Protein AF-Q7J665-F1 (afdb_monomer_lite)

Sequence (75 aa):
HICRDVNFGWLIRNMHANGASFFFICIYLHIGRGLYYGSYLYKETWNIGVVLLLLVMMTVFVGYVLPWGQMSFWG

pLDDT: mean 95.45, std 2.71, range [81.5, 98.06]

Secondary structure (DSSP, 8-state):
-HHHHSTTHHHHHHHHHHHHHHHHHHHHHHHHHHHHTTGGGSHHHHHHHHHHHHHHHHHHHHHHHTT--HHHHH-

Radius of gyration: 16.39 Å; chains: 1; bounding box: 36×27×43 Å

Organism: NC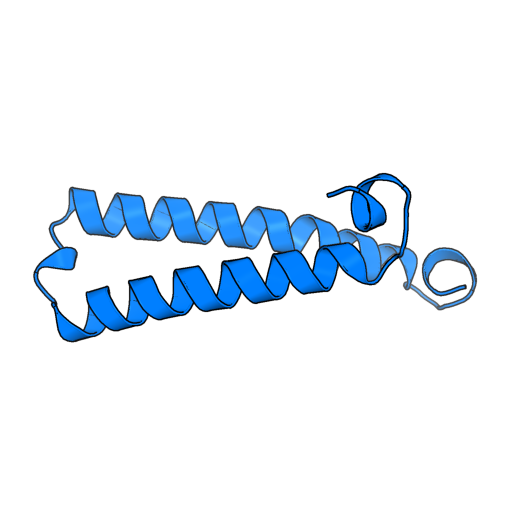BI:txid70080

InterPro domains:
  IPR005797 Cytochrome b/b6, N-terminal domain [PF00033] (1-75)
  IPR005797 Cytochrome b/b6, N-terminal domain [PS51002] (1-75)
  IPR016174 Di-haem cytochrome, transmembrane [SSF81342] (1-75)
  IPR027387 Cytochrome b/b6-like domain superfamily [G3DSA:1.20.810.10] (1-75)

Foldseek 3Di:
DQCPPDVCSVVVVVCVVVVLVVVVVVLVVVVVVCVVVVVVVVPVVVVVSVVVVVVSVVVVLVVLLVVPDPVSVVD

Structure (mmCIF, N/CA/C/O backbone):
data_AF-Q7J665-F1
#
_entry.id   AF-Q7J665-F1
#
loop_
_atom_site.group_PDB
_atom_site.id
_atom_site.type_symbol
_atom_site.label_atom_id
_atom_site.label_alt_id
_atom_site.label_comp_id
_atom_site.label_asym_id
_atom_site.label_entity_id
_atom_site.label_seq_id
_atom_site.pdbx_PDB_ins_code
_atom_site.Cartn_x
_atom_site.Cartn_y
_atom_site.Cartn_z
_atom_site.occupancy
_atom_site.B_iso_or_equiv
_atom_site.auth_seq_id
_atom_site.auth_comp_id
_atom_site.auth_asym_id
_atom_site.auth_atom_id
_atom_site.pdbx_PDB_model_num
ATOM 1 N N . HIS A 1 1 ? 13.246 1.276 -20.853 1.00 90.25 1 HIS A N 1
ATOM 2 C CA . HIS A 1 1 ? 12.822 2.673 -21.004 1.00 90.25 1 HIS A CA 1
ATOM 3 C C . HIS A 1 1 ? 12.785 3.445 -19.688 1.00 90.25 1 HIS A C 1
ATOM 5 O O . HIS A 1 1 ? 13.814 3.984 -19.322 1.00 90.25 1 HIS A O 1
ATOM 11 N N . ILE A 1 2 ? 11.699 3.438 -18.899 1.00 90.88 2 ILE A N 1
ATOM 12 C CA . ILE A 1 2 ? 11.555 4.339 -17.726 1.00 90.88 2 ILE A CA 1
ATOM 13 C C . ILE A 1 2 ? 12.729 4.261 -16.727 1.00 90.88 2 ILE A C 1
ATOM 15 O O . ILE A 1 2 ? 13.249 5.288 -16.320 1.00 90.88 2 ILE A O 1
ATOM 19 N N . CYS A 1 3 ? 13.210 3.068 -16.362 1.00 93.69 3 CYS A N 1
ATOM 20 C CA . CYS A 1 3 ? 14.351 2.958 -15.439 1.00 93.69 3 CYS A CA 1
ATOM 21 C C . CYS A 1 3 ? 15.709 3.373 -16.013 1.00 93.69 3 CYS A C 1
ATOM 23 O O . CYS A 1 3 ? 16.629 3.590 -15.234 1.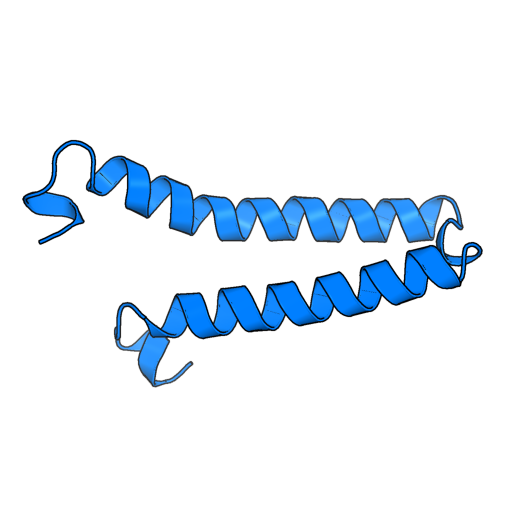00 93.69 3 CYS A O 1
ATOM 25 N N . ARG A 1 4 ? 15.881 3.350 -17.338 1.00 93.25 4 ARG A N 1
ATOM 26 C CA . ARG A 1 4 ? 17.206 3.428 -17.979 1.00 93.25 4 ARG A CA 1
ATOM 27 C C . ARG A 1 4 ? 17.418 4.735 -18.733 1.00 93.25 4 ARG A C 1
ATOM 29 O O . ARG A 1 4 ? 18.526 5.247 -18.729 1.00 93.25 4 ARG A O 1
ATOM 36 N N . ASP A 1 5 ? 16.347 5.268 -19.310 1.00 95.69 5 ASP A N 1
ATOM 37 C CA . ASP A 1 5 ? 16.408 6.319 -20.326 1.00 95.69 5 ASP A CA 1
ATOM 38 C C . ASP A 1 5 ? 15.720 7.619 -19.860 1.00 95.69 5 ASP A C 1
ATOM 40 O O . ASP A 1 5 ? 15.844 8.658 -20.499 1.00 95.69 5 ASP A O 1
ATOM 44 N N . VAL A 1 6 ? 15.006 7.588 -18.725 1.00 95.12 6 VAL A N 1
ATOM 45 C CA . VAL A 1 6 ? 14.370 8.766 -18.110 1.00 95.12 6 VAL A CA 1
ATOM 46 C C . VAL A 1 6 ? 15.196 9.227 -16.910 1.00 95.12 6 VAL A C 1
ATOM 48 O O . VAL A 1 6 ? 15.518 8.427 -16.026 1.00 95.12 6 VAL A O 1
ATOM 51 N N . ASN A 1 7 ? 15.497 10.528 -16.839 1.00 95.75 7 ASN A N 1
ATOM 52 C CA . ASN A 1 7 ? 16.212 11.135 -15.710 1.00 95.75 7 ASN A CA 1
ATOM 53 C C . ASN A 1 7 ? 15.510 10.818 -14.382 1.00 95.75 7 ASN A C 1
ATOM 55 O O . ASN A 1 7 ? 14.310 11.041 -14.241 1.00 95.75 7 ASN A O 1
ATOM 59 N N . PHE A 1 8 ? 16.257 10.278 -13.415 1.00 96.00 8 PHE A N 1
ATOM 60 C CA . PHE A 1 8 ? 15.742 9.800 -12.120 1.00 96.00 8 PHE A CA 1
ATOM 61 C C . PHE A 1 8 ? 14.608 8.758 -12.201 1.00 96.00 8 PHE A C 1
ATOM 63 O O . PHE A 1 8 ? 14.005 8.423 -11.181 1.00 96.00 8 PHE A O 1
ATOM 70 N N . GLY A 1 9 ? 14.333 8.175 -13.371 1.00 95.62 9 GLY A N 1
ATOM 71 C CA . GLY A 1 9 ? 13.239 7.217 -13.541 1.00 95.62 9 GLY A CA 1
ATOM 72 C C . GLY A 1 9 ? 13.424 5.940 -12.716 1.00 95.62 9 GLY A C 1
ATOM 73 O O . GLY A 1 9 ? 12.455 5.393 -12.187 1.00 95.62 9 GLY A O 1
ATOM 74 N N . TRP A 1 10 ? 14.674 5.502 -12.514 1.00 96.00 10 TRP A N 1
ATOM 75 C CA . TRP A 1 10 ? 14.995 4.397 -11.603 1.00 96.00 10 TRP A CA 1
ATOM 76 C C . TRP A 1 10 ? 14.612 4.720 -10.153 1.00 96.00 10 TRP A C 1
ATOM 78 O O . TRP A 1 10 ? 14.063 3.862 -9.462 1.00 96.00 10 TRP A O 1
ATOM 88 N N . LEU A 1 11 ? 14.872 5.948 -9.698 1.00 96.81 11 LEU A N 1
ATOM 89 C CA . LEU A 1 11 ? 14.592 6.380 -8.334 1.00 96.81 11 LEU A CA 1
ATOM 90 C C . LEU A 1 11 ? 13.082 6.421 -8.108 1.00 96.81 11 LEU A C 1
ATOM 92 O O . LEU A 1 11 ? 12.589 5.815 -7.161 1.00 96.81 11 LEU A O 1
ATOM 96 N N . ILE A 1 12 ? 12.347 7.054 -9.026 1.00 97.19 12 ILE A N 1
ATOM 97 C CA . ILE A 1 12 ? 10.887 7.184 -8.943 1.00 97.19 12 ILE A CA 1
ATOM 98 C C . ILE A 1 12 ? 10.216 5.806 -8.948 1.00 97.19 12 ILE A C 1
ATOM 100 O O . ILE A 1 12 ? 9.355 5.547 -8.108 1.00 97.19 12 ILE A O 1
ATOM 104 N N . ARG A 1 13 ? 10.629 4.887 -9.833 1.00 95.44 13 ARG A N 1
ATOM 105 C CA . ARG A 1 13 ? 10.027 3.544 -9.888 1.00 95.44 13 ARG A CA 1
ATOM 106 C C . ARG A 1 13 ? 10.306 2.735 -8.621 1.00 95.44 13 ARG A C 1
ATOM 108 O O . ARG A 1 13 ? 9.395 2.086 -8.115 1.00 95.44 13 ARG A O 1
ATOM 115 N N . ASN A 1 14 ? 11.538 2.760 -8.108 1.00 96.25 14 ASN A N 1
ATOM 116 C CA . ASN A 1 14 ? 11.869 2.044 -6.873 1.00 96.25 14 ASN A CA 1
ATOM 117 C C . ASN A 1 14 ? 11.143 2.643 -5.666 1.00 96.25 14 ASN A C 1
ATOM 119 O O . ASN A 1 14 ? 10.620 1.903 -4.839 1.00 96.25 14 ASN A O 1
ATOM 123 N N . MET A 1 15 ? 11.059 3.971 -5.585 1.00 97.81 15 MET A N 1
ATOM 124 C CA . MET A 1 15 ? 10.312 4.652 -4.532 1.00 97.81 15 MET A CA 1
ATOM 125 C C . MET A 1 15 ? 8.821 4.313 -4.5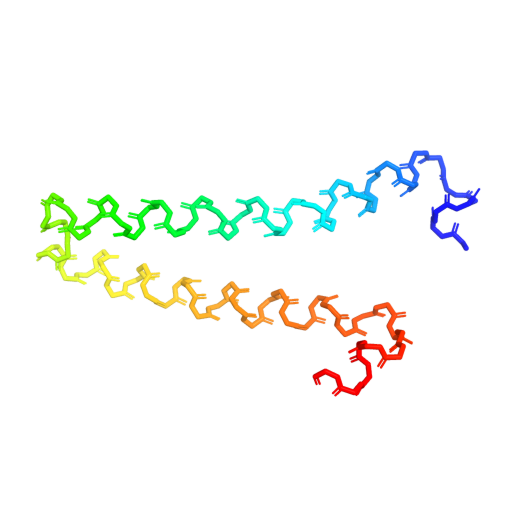89 1.00 97.81 15 MET A C 1
ATOM 127 O O . MET A 1 15 ? 8.236 4.040 -3.551 1.00 97.81 15 MET A O 1
ATOM 131 N N . HIS A 1 16 ? 8.211 4.269 -5.775 1.00 97.25 16 HIS A N 1
ATOM 132 C CA . HIS A 1 16 ? 6.803 3.898 -5.921 1.00 97.25 16 HIS A CA 1
ATOM 133 C C . HIS A 1 16 ? 6.547 2.432 -5.530 1.00 97.25 16 HIS A C 1
ATOM 135 O O . HIS A 1 16 ? 5.632 2.154 -4.757 1.00 97.25 16 HIS A O 1
ATOM 141 N N . ALA A 1 17 ? 7.390 1.501 -5.994 1.00 95.75 17 ALA A N 1
ATOM 142 C CA . ALA A 1 17 ? 7.262 0.081 -5.661 1.00 95.75 17 ALA A CA 1
ATOM 143 C C . ALA A 1 17 ? 7.450 -0.187 -4.155 1.00 95.75 17 ALA A C 1
ATOM 145 O O . ALA A 1 17 ? 6.627 -0.857 -3.539 1.00 95.75 17 ALA A O 1
ATOM 146 N N . ASN A 1 18 ? 8.489 0.385 -3.539 1.00 96.94 18 ASN A N 1
ATOM 147 C CA . ASN A 1 18 ? 8.718 0.250 -2.096 1.00 96.94 18 ASN A CA 1
ATOM 148 C C . ASN A 1 18 ? 7.696 1.047 -1.270 1.00 96.94 18 ASN A C 1
ATOM 150 O O . ASN A 1 18 ? 7.326 0.637 -0.170 1.00 96.94 18 ASN A O 1
ATOM 154 N N . GLY A 1 19 ? 7.211 2.167 -1.810 1.00 97.19 19 GLY A N 1
ATOM 155 C CA . GLY A 1 19 ? 6.170 2.993 -1.210 1.00 97.19 19 GLY A CA 1
ATOM 156 C C . GLY A 1 19 ? 4.852 2.241 -1.051 1.00 97.19 19 GLY A C 1
ATOM 157 O O . GLY A 1 19 ? 4.200 2.398 -0.022 1.00 97.19 19 GLY A O 1
ATOM 158 N N . ALA A 1 20 ? 4.499 1.360 -1.994 1.00 96.06 20 ALA A N 1
ATOM 159 C CA . ALA A 1 20 ? 3.333 0.487 -1.859 1.00 96.06 20 ALA A CA 1
ATOM 160 C C . ALA A 1 20 ? 3.444 -0.433 -0.626 1.00 96.06 20 ALA A C 1
ATOM 162 O O . ALA A 1 20 ? 2.503 -0.525 0.163 1.00 96.06 20 ALA A O 1
ATOM 163 N N . SER A 1 21 ? 4.611 -1.044 -0.393 1.00 95.12 21 SER A N 1
ATOM 164 C CA . SER A 1 21 ? 4.859 -1.872 0.799 1.00 95.12 21 SER A CA 1
ATOM 165 C C . SER A 1 21 ? 4.810 -1.057 2.094 1.00 95.12 21 SER A C 1
ATOM 167 O O . SER A 1 21 ? 4.201 -1.482 3.076 1.00 95.12 21 SER A O 1
ATOM 169 N N . PHE A 1 22 ? 5.409 0.138 2.096 1.00 96.75 22 PHE A N 1
ATOM 170 C CA . PHE A 1 22 ? 5.353 1.048 3.242 1.00 96.75 22 PHE A CA 1
ATOM 171 C C . PHE A 1 22 ? 3.915 1.459 3.578 1.00 96.75 22 PHE A C 1
ATOM 173 O O . PHE A 1 22 ? 3.529 1.480 4.746 1.00 96.75 22 PHE A O 1
ATOM 180 N N . PHE A 1 23 ? 3.092 1.706 2.560 1.00 95.69 23 PHE A N 1
ATOM 181 C CA . PHE A 1 23 ? 1.691 2.061 2.742 1.00 95.69 23 PHE A CA 1
ATOM 182 C C . PHE A 1 23 ? 0.897 0.953 3.453 1.00 95.69 23 PHE A C 1
ATOM 184 O O . PHE A 1 23 ? 0.143 1.240 4.384 1.00 95.69 23 PHE A O 1
ATOM 191 N N . PHE A 1 24 ? 1.127 -0.318 3.103 1.00 95.94 24 PHE A N 1
ATOM 192 C CA . PHE A 1 24 ? 0.524 -1.447 3.821 1.00 95.94 24 PHE A CA 1
ATOM 193 C C . PHE A 1 24 ? 1.006 -1.564 5.268 1.00 95.94 24 PHE A C 1
ATOM 195 O O . PHE A 1 24 ? 0.190 -1.820 6.152 1.00 95.94 24 PHE A O 1
ATOM 202 N N . ILE A 1 25 ? 2.293 -1.320 5.540 1.00 97.69 25 ILE A N 1
ATOM 203 C CA . ILE A 1 25 ? 2.805 -1.270 6.920 1.00 97.69 25 ILE A CA 1
ATOM 204 C C . ILE A 1 25 ? 2.045 -0.206 7.725 1.00 97.69 25 ILE A C 1
ATOM 206 O O . ILE A 1 25 ? 1.556 -0.495 8.819 1.00 97.69 25 ILE A O 1
ATOM 210 N N . CYS A 1 26 ? 1.879 1.001 7.175 1.00 98.00 26 CYS A N 1
ATOM 211 C CA . CYS A 1 26 ? 1.116 2.066 7.826 1.00 98.00 26 CYS A CA 1
ATOM 212 C C . CYS A 1 26 ? -0.343 1.670 8.078 1.00 98.00 26 CYS A C 1
ATOM 214 O O . CYS A 1 26 ? -0.855 1.912 9.171 1.00 98.00 26 CYS A O 1
ATOM 216 N N . ILE A 1 27 ? -1.004 1.045 7.101 1.00 97.75 27 ILE A N 1
ATOM 217 C CA . ILE A 1 27 ? -2.388 0.580 7.236 1.00 97.75 27 ILE A CA 1
ATOM 218 C C . ILE A 1 27 ? -2.515 -0.481 8.331 1.00 97.75 27 ILE A C 1
ATOM 220 O O . ILE A 1 27 ? -3.404 -0.374 9.175 1.00 97.75 27 ILE A O 1
ATOM 224 N N . TYR A 1 28 ? -1.632 -1.479 8.371 1.00 97.25 28 TYR A N 1
ATOM 225 C CA . TYR A 1 28 ? -1.704 -2.523 9.394 1.00 97.25 28 TYR A CA 1
ATOM 226 C C . TYR A 1 28 ? -1.466 -1.966 10.796 1.00 97.25 28 TYR A C 1
ATOM 228 O O . TYR A 1 28 ? -2.203 -2.307 11.722 1.00 97.25 28 TYR A O 1
ATOM 236 N N . LEU A 1 29 ? -0.510 -1.045 10.949 1.00 98.00 29 LEU A N 1
ATOM 237 C CA . LEU A 1 29 ? -0.312 -0.333 12.211 1.00 98.00 29 LEU A CA 1
ATOM 238 C C . LEU A 1 29 ? -1.534 0.522 12.581 1.00 98.00 29 LEU A C 1
ATOM 240 O O . LEU A 1 29 ? -1.934 0.549 13.744 1.00 98.00 29 LEU A O 1
ATOM 244 N N . HIS A 1 30 ? -2.161 1.188 11.608 1.00 97.81 30 HIS A N 1
ATOM 245 C CA . HIS A 1 30 ? -3.365 1.991 11.822 1.00 97.81 30 HIS A CA 1
ATOM 246 C C . HIS A 1 30 ? -4.555 1.140 12.295 1.00 97.81 30 HIS A C 1
ATOM 248 O O . HIS A 1 30 ? -5.217 1.504 13.269 1.00 97.81 30 HIS A O 1
ATOM 254 N N . ILE A 1 31 ? -4.788 -0.016 11.665 1.00 97.62 31 ILE A N 1
ATOM 255 C CA . ILE A 1 31 ? -5.826 -0.977 12.067 1.00 97.62 31 ILE A CA 1
ATOM 256 C C . ILE A 1 31 ? -5.516 -1.534 13.458 1.00 97.62 31 ILE A C 1
ATOM 258 O O . ILE A 1 31 ? -6.391 -1.527 14.322 1.00 97.62 31 ILE A O 1
ATOM 262 N N . GLY A 1 32 ? -4.269 -1.951 13.709 1.00 97.50 32 GLY A N 1
ATOM 263 C CA . GLY A 1 32 ? -3.834 -2.456 15.013 1.00 97.50 32 GLY A CA 1
ATOM 264 C C . GLY A 1 32 ? -4.059 -1.438 16.132 1.00 97.50 32 GLY A C 1
ATOM 265 O O . GLY A 1 32 ? -4.639 -1.771 17.165 1.00 97.50 32 GLY A O 1
ATOM 266 N N . ARG A 1 33 ? -3.708 -0.169 15.893 1.00 98.06 33 ARG A N 1
ATOM 267 C CA . ARG A 1 33 ? -4.008 0.948 16.801 1.00 98.06 33 ARG A CA 1
ATOM 268 C C . ARG A 1 33 ? -5.514 1.104 17.020 1.00 98.06 33 ARG A C 1
ATOM 270 O O . ARG A 1 33 ? -5.951 1.301 18.151 1.00 98.06 33 ARG A O 1
ATOM 277 N N . GLY A 1 34 ? -6.307 1.019 15.956 1.00 96.81 34 GLY A N 1
ATOM 278 C CA . GLY A 1 34 ? -7.762 1.128 16.034 1.00 96.81 34 GLY A CA 1
ATOM 279 C C . GLY A 1 34 ? -8.415 0.003 16.842 1.00 96.81 34 GLY A C 1
ATOM 280 O O . GLY A 1 34 ? -9.365 0.262 17.579 1.00 96.81 34 GLY A O 1
ATOM 281 N N . LEU A 1 35 ? -7.878 -1.216 16.771 1.00 97.06 35 LEU A N 1
ATOM 282 C CA . LEU A 1 35 ? -8.320 -2.344 17.593 1.00 97.06 35 LEU A CA 1
ATOM 283 C C . LEU A 1 35 ? -7.880 -2.190 19.053 1.00 97.06 35 LEU A C 1
ATOM 285 O O . LEU A 1 35 ? -8.709 -2.338 19.949 1.00 97.06 35 LEU A O 1
ATOM 289 N N . TYR A 1 36 ? -6.615 -1.829 19.291 1.00 97.69 36 TYR A N 1
ATOM 290 C CA . TYR A 1 36 ? -6.048 -1.691 20.636 1.00 97.69 36 TYR A CA 1
ATOM 291 C C . TYR A 1 36 ? -6.765 -0.626 21.481 1.00 97.69 36 TYR A C 1
ATOM 293 O O . TYR A 1 36 ? -7.060 -0.863 22.648 1.00 97.69 36 TYR A O 1
ATOM 301 N N . TYR A 1 37 ? -7.101 0.527 20.890 1.00 97.19 37 TYR A N 1
ATOM 302 C CA . TYR A 1 37 ? -7.812 1.611 21.587 1.00 97.19 37 TYR A CA 1
ATOM 303 C C . TYR A 1 37 ? -9.340 1.573 21.415 1.00 97.19 37 TYR A C 1
ATOM 305 O O . TYR A 1 37 ? -10.015 2.538 21.768 1.00 97.19 37 TYR A O 1
ATOM 313 N N . GLY A 1 38 ? -9.907 0.517 20.822 1.00 95.25 38 GLY A N 1
ATOM 314 C CA . GLY A 1 38 ? -11.357 0.425 20.613 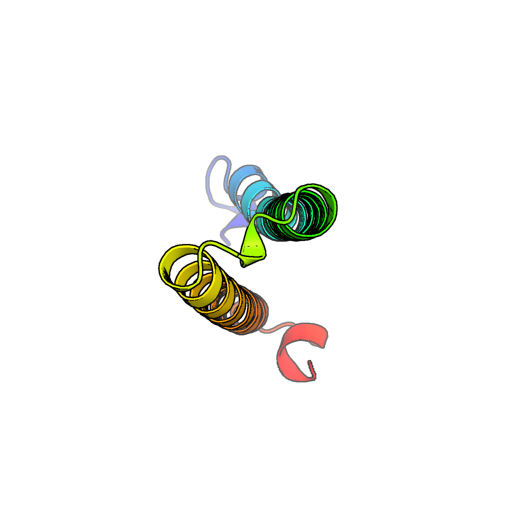1.00 95.25 38 GLY A CA 1
ATOM 315 C C . GLY A 1 38 ? -11.936 1.479 19.658 1.00 95.25 38 GLY A C 1
ATOM 316 O O . GLY A 1 38 ? -13.131 1.760 19.689 1.00 95.25 38 GLY A O 1
ATOM 317 N N . SER A 1 39 ? -11.121 2.074 18.782 1.00 94.25 39 SER A N 1
ATOM 318 C CA . SER A 1 39 ? -11.570 3.106 17.832 1.00 94.25 39 SER A CA 1
ATOM 319 C C . SER A 1 39 ? -12.575 2.580 16.796 1.00 94.25 39 SER A C 1
ATOM 321 O O . SER A 1 39 ? -13.274 3.374 16.175 1.00 94.25 39 SER A O 1
ATOM 323 N N . TYR A 1 40 ? -12.713 1.257 16.651 1.00 93.75 40 TYR A N 1
ATOM 324 C CA . TYR A 1 40 ? -13.759 0.620 15.838 1.00 93.75 40 TYR A CA 1
ATOM 325 C C . TYR A 1 40 ? -15.191 0.867 16.356 1.00 93.75 40 TYR A C 1
ATOM 327 O O . TYR A 1 40 ? -16.165 0.541 15.672 1.00 93.75 40 TYR A O 1
ATOM 335 N N . LEU A 1 41 ? -15.345 1.429 17.562 1.00 93.88 41 LEU A N 1
ATOM 336 C CA . LEU A 1 41 ? -16.635 1.891 18.081 1.00 93.88 41 LEU A CA 1
ATOM 337 C C . LEU A 1 41 ? -17.181 3.089 17.288 1.00 93.88 41 LEU A C 1
ATOM 339 O O . LEU A 1 41 ? -18.398 3.243 17.193 1.00 93.88 41 LEU A O 1
ATOM 343 N N . TYR A 1 42 ? -16.314 3.885 16.651 1.00 95.12 42 TYR A N 1
ATOM 344 C CA . TYR A 1 42 ? -16.716 4.927 15.703 1.00 95.12 42 TYR A CA 1
ATOM 345 C C . TYR A 1 42 ? -17.105 4.295 14.362 1.00 95.12 42 TYR A C 1
ATOM 347 O O . TYR A 1 42 ? -16.313 4.260 13.420 1.00 95.12 42 TYR A O 1
ATOM 355 N N . LYS A 1 43 ? -18.328 3.757 14.300 1.00 92.06 43 LYS A N 1
ATOM 356 C CA . LYS A 1 43 ? -18.800 2.882 13.216 1.00 92.06 43 LYS A CA 1
ATOM 357 C C . LYS A 1 43 ? -18.665 3.481 11.818 1.00 92.06 43 LYS A C 1
ATOM 359 O O . LYS A 1 43 ? -18.116 2.809 10.955 1.00 92.06 43 LYS A O 1
ATOM 364 N N . GLU A 1 44 ? -19.086 4.726 11.605 1.00 96.19 44 GLU A N 1
ATOM 365 C CA . GLU A 1 44 ? -18.983 5.371 10.286 1.00 96.19 44 GLU A CA 1
ATOM 366 C C . GLU A 1 44 ? -17.524 5.482 9.825 1.00 96.19 44 GLU A C 1
ATOM 368 O O . GLU A 1 44 ? -17.163 5.011 8.748 1.00 96.19 44 GLU A O 1
ATOM 373 N N . THR A 1 45 ? -16.647 6.010 10.685 1.00 96.44 45 THR A N 1
ATOM 374 C CA . THR A 1 45 ? -15.213 6.144 10.391 1.00 96.44 45 THR A CA 1
ATOM 375 C C . THR A 1 45 ? -14.547 4.788 10.174 1.00 96.44 45 THR A C 1
ATOM 377 O O . THR A 1 45 ? -13.726 4.640 9.270 1.00 96.44 45 THR A O 1
ATOM 380 N N . TRP A 1 46 ? -14.901 3.785 10.980 1.00 97.44 46 TRP A N 1
ATOM 381 C CA . TRP A 1 46 ? -14.352 2.438 10.856 1.00 97.44 46 TRP A CA 1
ATOM 382 C C . TRP A 1 46 ? -14.797 1.761 9.559 1.00 97.44 46 TRP A C 1
ATOM 384 O O . TRP A 1 46 ? -13.963 1.206 8.849 1.00 97.44 46 TRP A O 1
ATOM 394 N N . ASN A 1 47 ? -16.081 1.858 9.206 1.00 96.56 47 ASN A N 1
ATOM 395 C CA . ASN A 1 47 ? -16.620 1.304 7.964 1.00 96.56 47 ASN A CA 1
ATOM 396 C C . ASN A 1 47 ? -15.977 1.964 6.736 1.00 96.56 47 ASN A C 1
ATOM 398 O O . ASN A 1 47 ? -15.555 1.257 5.821 1.00 96.56 47 ASN A O 1
ATOM 402 N N . ILE A 1 48 ? -15.810 3.294 6.740 1.00 98.00 48 ILE A N 1
ATOM 403 C CA . ILE A 1 48 ? -15.058 4.003 5.691 1.00 98.00 48 ILE A CA 1
ATOM 404 C C . ILE A 1 48 ? -13.606 3.507 5.647 1.00 98.00 48 ILE A C 1
ATOM 406 O O . ILE A 1 48 ? -13.084 3.248 4.566 1.00 98.00 48 ILE A O 1
ATOM 410 N N . 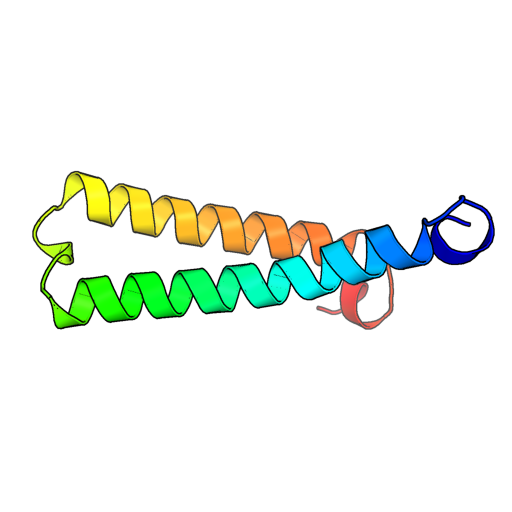GLY A 1 49 ? -12.964 3.309 6.801 1.00 97.62 49 GLY A N 1
ATOM 411 C CA . GLY A 1 49 ? -11.615 2.743 6.890 1.00 97.62 49 GLY A CA 1
ATOM 412 C C . GLY A 1 49 ? -11.497 1.345 6.272 1.00 97.62 49 GLY A C 1
ATOM 413 O O . GLY A 1 49 ? -10.532 1.068 5.560 1.00 97.62 49 GLY A O 1
ATOM 414 N N . VAL A 1 50 ? -12.496 0.482 6.472 1.00 97.56 50 VAL A N 1
ATOM 415 C CA . VAL A 1 50 ? -12.562 -0.850 5.844 1.00 97.56 50 VAL A CA 1
ATOM 416 C C . VAL A 1 50 ? -12.750 -0.737 4.329 1.00 97.56 50 VAL A C 1
ATOM 418 O O . VAL A 1 50 ? -12.084 -1.446 3.577 1.00 97.56 50 VAL A O 1
ATOM 421 N N . VAL A 1 51 ? -13.594 0.180 3.852 1.00 98.00 51 VAL A N 1
ATOM 422 C CA . VAL A 1 51 ? -13.741 0.431 2.408 1.00 98.00 51 VAL A CA 1
ATOM 423 C C . VAL A 1 51 ? -12.428 0.942 1.807 1.00 98.00 51 VAL A C 1
ATOM 425 O O . VAL A 1 51 ? -12.004 0.451 0.762 1.00 98.00 51 VAL A O 1
ATOM 428 N N . LEU A 1 52 ? -11.737 1.866 2.483 1.00 97.62 52 LEU A N 1
ATOM 429 C CA . LEU A 1 52 ? -10.424 2.362 2.059 1.00 97.62 52 LEU A CA 1
ATOM 430 C C . LEU A 1 52 ? -9.385 1.235 1.985 1.00 97.62 52 LEU A C 1
ATOM 432 O O . LEU A 1 52 ? -8.623 1.185 1.021 1.00 97.62 52 LEU A O 1
ATOM 436 N N . LEU A 1 53 ? -9.384 0.303 2.943 1.00 97.25 53 LEU A N 1
ATOM 437 C CA . LEU A 1 53 ? -8.522 -0.882 2.907 1.00 97.25 53 LEU A CA 1
ATOM 438 C C . LEU A 1 53 ? -8.750 -1.707 1.631 1.00 97.25 53 LEU A C 1
ATOM 440 O O . LEU A 1 53 ? -7.789 -2.043 0.938 1.00 97.25 53 LEU A O 1
ATOM 444 N N . LEU A 1 54 ? -10.011 -1.994 1.295 1.00 97.69 54 LEU A N 1
ATOM 445 C CA . LEU A 1 54 ? -10.365 -2.769 0.101 1.00 97.69 54 LEU A CA 1
ATOM 446 C C . LEU A 1 54 ? -9.984 -2.038 -1.195 1.00 97.69 54 LEU A C 1
ATOM 448 O O . LEU A 1 54 ? -9.420 -2.646 -2.106 1.00 97.69 54 LEU A O 1
ATOM 452 N N . LEU A 1 55 ? -10.235 -0.728 -1.271 1.00 98.06 55 LEU A N 1
ATOM 453 C CA . LEU A 1 55 ? -9.855 0.092 -2.426 1.00 98.06 55 LEU A CA 1
ATOM 454 C C . LEU A 1 55 ? -8.337 0.097 -2.646 1.00 98.06 55 LEU A C 1
ATOM 456 O O . LEU A 1 55 ? -7.870 -0.011 -3.782 1.00 98.06 55 LEU A O 1
ATOM 460 N N . VAL A 1 56 ? -7.555 0.183 -1.571 1.00 97.56 56 VAL A N 1
ATOM 461 C CA . VAL A 1 56 ? -6.088 0.148 -1.637 1.00 97.56 56 VAL A CA 1
ATOM 462 C C . VAL A 1 56 ? -5.590 -1.225 -2.084 1.00 97.56 56 VAL A C 1
ATOM 464 O O . VAL A 1 56 ? -4.708 -1.289 -2.939 1.00 97.56 56 VAL A O 1
ATOM 467 N N . MET A 1 57 ? -6.174 -2.314 -1.572 1.00 96.19 57 MET A N 1
ATOM 468 C CA . MET A 1 57 ? -5.847 -3.675 -2.018 1.00 96.19 57 MET A CA 1
ATOM 469 C C . MET A 1 57 ? -6.073 -3.847 -3.522 1.00 96.19 57 MET A C 1
ATOM 471 O O . MET A 1 57 ? -5.179 -4.327 -4.216 1.00 96.19 57 MET A O 1
ATOM 475 N N . MET A 1 58 ? -7.214 -3.381 -4.041 1.00 96.75 58 MET A N 1
ATOM 476 C CA . MET A 1 58 ? -7.480 -3.397 -5.484 1.00 96.75 58 MET A CA 1
ATOM 477 C C . MET A 1 58 ? -6.487 -2.527 -6.262 1.00 96.75 58 MET A C 1
ATOM 479 O O . MET A 1 58 ? -5.975 -2.949 -7.296 1.00 96.75 58 MET A O 1
ATOM 483 N N . THR A 1 59 ? -6.177 -1.330 -5.759 1.00 96.88 59 THR A N 1
ATOM 484 C CA . THR A 1 59 ? -5.259 -0.390 -6.424 1.00 96.88 59 THR A CA 1
ATOM 485 C C . THR A 1 59 ? -3.853 -0.976 -6.553 1.00 96.88 59 THR A C 1
ATOM 487 O O . THR A 1 59 ? -3.259 -0.914 -7.629 1.00 96.88 59 THR A O 1
ATOM 490 N N . VAL A 1 60 ? -3.321 -1.581 -5.485 1.00 93.88 60 VAL A N 1
ATOM 491 C CA . VAL A 1 60 ? -1.991 -2.205 -5.520 1.00 93.88 60 VAL A CA 1
ATOM 492 C C . VAL A 1 60 ? -1.994 -3.471 -6.369 1.00 93.88 60 VAL A C 1
ATOM 494 O O . VAL A 1 60 ? -1.043 -3.680 -7.120 1.00 93.88 60 VAL A O 1
ATOM 497 N N . PHE A 1 61 ? -3.061 -4.272 -6.316 1.00 93.88 61 PHE A N 1
ATOM 498 C CA . PHE A 1 61 ? -3.197 -5.447 -7.174 1.00 93.88 61 PHE A CA 1
ATOM 499 C C . PHE A 1 61 ? -3.135 -5.067 -8.658 1.00 93.88 61 PHE A C 1
ATOM 501 O O . PHE A 1 61 ? -2.262 -5.548 -9.377 1.00 93.88 61 PHE A O 1
ATOM 508 N N . VAL A 1 62 ? -3.978 -4.129 -9.107 1.00 96.06 62 VAL A N 1
ATOM 509 C CA . VAL A 1 62 ? -3.951 -3.658 -10.502 1.00 96.06 62 VAL A CA 1
ATOM 510 C C . VAL A 1 62 ? -2.585 -3.051 -10.830 1.00 96.06 62 VAL A C 1
ATOM 512 O O . VAL A 1 62 ? -2.002 -3.386 -11.858 1.00 96.06 62 VAL A O 1
ATOM 515 N N . GLY A 1 63 ? -2.021 -2.237 -9.931 1.00 94.06 63 GLY A N 1
ATOM 516 C CA . GLY A 1 63 ? -0.676 -1.669 -10.066 1.00 94.06 63 GLY A CA 1
ATOM 517 C C . GLY A 1 63 ? 0.426 -2.713 -10.288 1.00 94.06 63 GLY A C 1
ATOM 518 O O . GLY A 1 63 ? 1.345 -2.480 -11.074 1.00 94.06 63 GLY A O 1
ATOM 519 N N . TYR A 1 64 ? 0.324 -3.876 -9.642 1.00 94.31 64 TYR A N 1
ATOM 520 C CA . TYR A 1 64 ? 1.279 -4.977 -9.774 1.00 94.31 64 TYR A CA 1
ATOM 521 C C . TYR A 1 64 ? 1.201 -5.691 -11.131 1.00 94.31 64 TYR A C 1
ATOM 523 O O . TYR A 1 64 ? 2.208 -6.235 -11.593 1.00 94.31 64 TYR A O 1
ATOM 531 N N . VAL A 1 65 ? 0.045 -5.650 -11.799 1.00 95.44 65 VAL A N 1
ATOM 532 C CA . VAL A 1 65 ? -0.159 -6.246 -13.130 1.00 95.44 65 VAL A CA 1
ATOM 533 C C . VAL A 1 65 ? 0.499 -5.406 -14.238 1.00 95.44 65 VAL A C 1
ATOM 535 O O . VAL A 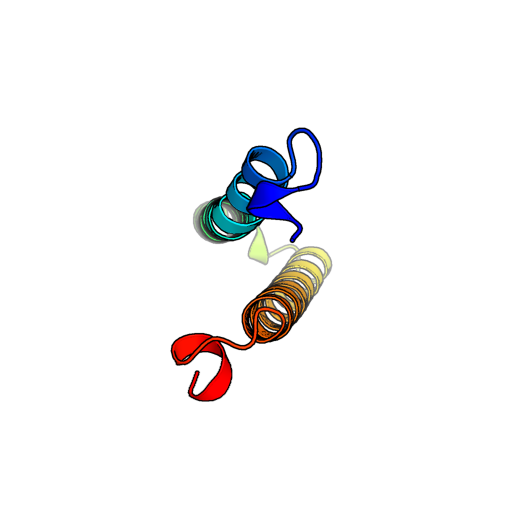1 65 ? 1.006 -5.960 -15.214 1.00 95.44 65 VAL A O 1
ATOM 538 N N . LEU A 1 66 ? 0.574 -4.077 -14.078 1.00 94.50 66 LEU A N 1
ATOM 539 C CA . LEU A 1 66 ? 1.044 -3.139 -15.116 1.00 94.50 66 LEU A CA 1
ATOM 540 C C . LEU A 1 66 ? 2.438 -3.436 -15.719 1.00 94.50 66 LEU A C 1
ATOM 542 O O . LEU A 1 66 ? 2.597 -3.268 -16.927 1.00 94.50 66 LEU A O 1
ATOM 546 N N . PRO A 1 67 ? 3.471 -3.843 -14.952 1.00 91.25 67 PRO A N 1
ATOM 547 C CA . PRO A 1 67 ? 4.792 -4.153 -15.506 1.00 91.25 67 PRO A CA 1
ATOM 548 C C . PRO A 1 67 ? 4.836 -5.423 -16.368 1.00 91.25 67 PRO A C 1
ATOM 550 O O . PRO A 1 67 ? 5.859 -5.656 -17.012 1.00 91.25 67 PRO A O 1
ATOM 553 N N . TRP A 1 68 ? 3.771 -6.237 -16.349 1.00 93.81 68 TRP A N 1
ATOM 554 C CA . TRP A 1 68 ? 3.584 -7.440 -17.168 1.00 93.81 68 TRP A CA 1
ATOM 555 C C . TRP A 1 68 ? 4.753 -8.446 -17.114 1.00 93.81 68 TRP A C 1
ATOM 557 O O . TRP A 1 68 ? 5.177 -9.013 -18.122 1.00 93.81 68 TRP A O 1
ATOM 567 N N . GLY A 1 69 ? 5.318 -8.658 -15.921 1.00 92.25 69 GLY A N 1
ATOM 568 C CA . GLY A 1 69 ? 6.308 -9.711 -15.669 1.00 92.25 69 GLY A CA 1
ATOM 569 C C . GLY A 1 69 ? 5.666 -11.084 -15.430 1.00 92.25 69 GLY A C 1
ATOM 570 O O . GLY A 1 69 ? 4.453 -11.196 -15.309 1.00 92.25 69 GLY A O 1
ATOM 571 N N . GLN A 1 70 ? 6.480 -12.138 -15.284 1.00 92.88 70 GLN A N 1
ATOM 572 C CA . GLN A 1 70 ? 5.975 -13.499 -15.015 1.00 92.88 70 GLN A CA 1
ATOM 573 C C . GLN A 1 70 ? 5.098 -13.560 -13.758 1.00 92.88 70 GLN A C 1
ATOM 575 O O . GLN A 1 70 ? 3.983 -14.063 -13.810 1.00 92.88 70 GLN A O 1
ATOM 580 N N . MET A 1 71 ? 5.567 -12.990 -12.645 1.00 90.50 71 MET A N 1
ATOM 581 C CA . MET A 1 71 ? 4.777 -12.947 -11.411 1.00 90.50 71 MET A CA 1
ATOM 582 C C . MET A 1 71 ? 3.544 -12.040 -11.535 1.00 90.50 71 MET A C 1
ATOM 584 O O . MET A 1 71 ? 2.527 -12.331 -10.929 1.00 90.50 71 MET A O 1
ATOM 588 N N . SER A 1 72 ? 3.603 -10.974 -12.341 1.00 89.81 72 SER A N 1
ATOM 589 C CA . SER A 1 72 ? 2.450 -10.102 -12.608 1.00 89.81 72 SER A CA 1
ATOM 590 C C . SER A 1 72 ? 1.361 -10.787 -13.437 1.00 89.81 72 SER A C 1
ATOM 592 O O . SER A 1 72 ? 0.196 -10.444 -13.295 1.00 89.81 72 SER A O 1
ATOM 594 N N . PHE A 1 73 ? 1.738 -11.704 -14.332 1.00 89.38 73 PHE A N 1
ATOM 595 C CA . PHE A 1 73 ? 0.812 -12.391 -15.234 1.00 89.38 73 PHE A CA 1
ATOM 596 C C . PHE A 1 73 ? 0.122 -13.591 -14.576 1.00 89.38 73 PHE A C 1
ATOM 598 O O . PHE A 1 73 ? -1.047 -13.847 -14.840 1.00 89.38 73 PHE A O 1
ATOM 605 N N . TRP A 1 74 ? 0.856 -14.327 -13.739 1.00 93.88 74 TRP A N 1
ATOM 606 C CA . TRP A 1 74 ? 0.357 -15.523 -13.050 1.00 93.88 74 TRP A CA 1
ATOM 607 C C . TRP A 1 74 ? -0.124 -15.267 -11.615 1.00 93.88 74 TRP A C 1
ATOM 609 O O . TRP A 1 74 ? -0.546 -16.213 -10.951 1.00 93.88 74 TRP A O 1
ATOM 619 N N . GLY A 1 75 ? 0.035 -14.037 -11.122 1.00 81.50 75 GLY A N 1
ATOM 620 C CA . GLY A 1 75 ? -0.347 -13.626 -9.770 1.00 81.50 75 GLY A CA 1
ATOM 621 C C . GLY A 1 75 ? -1.836 -13.379 -9.582 1.00 81.50 75 GLY A C 1
ATOM 622 O O . GLY A 1 75 ? -2.587 -13.377 -10.581 1.00 81.50 75 GLY A O 1
#